Protein AF-A0A7H8KUG5-F1 (afdb_monomer_lite)

pLDDT: mean 80.63, std 11.63, range [49.56, 93.25]

Foldseek 3Di:
DAALQQLLVVQLCVLCDVQFPPPDDFDWDQDPVRFTGWGWTWGQAPVAIKIWIATQPFGIWMAHQDPVRDGDDIDAQEPDRRAGSNQSNVSSVCVNVVNNVCPDHYGPQPDQDLPDQDPNLVVCCVVVNHPPVSSSSSSVRD

Sequence (142 aa):
MSAPHEPYFEAVLAALGDLAEGGESFTQFDSDDGEVMLTEIYISVPRGPVGLVWTQVIGWHWGYVNDDGFLNNTDELVLGLVATPDIITAAVHALLTGDSHLLPLSDPAPEPTADQLTPDLARAVEEGDIDHTTAAQLSYYA

Structure (mmCIF, N/CA/C/O backbone):
data_AF-A0A7H8KUG5-F1
#
_entry.id   AF-A0A7H8KUG5-F1
#
loop_
_atom_site.group_PDB
_atom_site.id
_atom_site.type_symbol
_atom_site.label_atom_id
_atom_site.label_alt_id
_atom_site.label_comp_id
_atom_site.label_asym_id
_atom_site.label_entity_id
_atom_site.label_seq_id
_atom_site.pdbx_PDB_ins_code
_atom_site.Cartn_x
_atom_site.Cartn_y
_atom_site.Cartn_z
_atom_site.occupancy
_atom_site.B_iso_or_equiv
_atom_site.auth_seq_id
_atom_site.auth_comp_id
_atom_site.auth_asym_id
_atom_site.auth_atom_id
_atom_site.pdbx_PDB_model_num
ATOM 1 N N . MET A 1 1 ? 6.459 2.452 21.619 1.00 49.78 1 MET A N 1
ATOM 2 C CA . MET A 1 1 ? 5.090 2.057 21.242 1.00 49.78 1 MET A CA 1
ATOM 3 C C . MET A 1 1 ? 5.146 1.786 19.757 1.00 49.78 1 MET A C 1
ATOM 5 O O . MET A 1 1 ? 5.850 2.532 19.087 1.00 49.78 1 MET A O 1
ATOM 9 N N . SER A 1 2 ? 4.541 0.690 19.311 1.00 64.94 2 SER A N 1
ATOM 10 C CA . SER A 1 2 ? 4.430 0.348 17.890 1.00 64.94 2 SER A CA 1
ATOM 11 C C . SER A 1 2 ? 3.457 1.332 17.228 1.00 64.94 2 SER A C 1
ATOM 13 O O . SER A 1 2 ? 2.538 1.809 17.903 1.00 64.94 2 SER A O 1
ATOM 15 N N . ALA A 1 3 ? 3.699 1.731 15.980 1.00 76.75 3 ALA A N 1
ATOM 16 C CA . ALA A 1 3 ? 2.784 2.633 15.275 1.00 76.75 3 ALA A CA 1
ATOM 17 C C . ALA A 1 3 ? 1.474 1.886 14.946 1.00 76.75 3 ALA A C 1
ATOM 19 O O . ALA A 1 3 ? 1.533 0.693 14.653 1.00 76.75 3 ALA A O 1
ATOM 20 N N . PRO A 1 4 ? 0.297 2.546 14.926 1.00 79.50 4 PRO A N 1
ATOM 21 C CA . PRO A 1 4 ? -0.989 1.864 14.698 1.00 79.50 4 PRO A CA 1
ATOM 22 C C . PRO A 1 4 ? -1.078 1.124 13.348 1.00 79.50 4 PRO A C 1
ATOM 24 O O . PRO A 1 4 ? -1.927 0.256 13.172 1.00 79.50 4 PRO A O 1
ATOM 27 N N . HIS A 1 5 ? -0.183 1.442 12.414 1.00 83.19 5 HIS A N 1
ATOM 28 C CA . HIS A 1 5 ? -0.113 0.889 11.063 1.00 83.19 5 HIS A CA 1
ATOM 29 C C . HIS A 1 5 ? 1.004 -0.146 10.877 1.00 83.19 5 HIS A C 1
ATOM 31 O O . HIS A 1 5 ? 1.091 -0.773 9.824 1.00 83.19 5 HIS A O 1
ATOM 37 N N . GLU A 1 6 ? 1.885 -0.308 11.866 1.00 83.88 6 GLU A N 1
ATOM 38 C CA . GLU A 1 6 ? 3.066 -1.170 11.766 1.00 83.88 6 GLU A CA 1
ATOM 39 C C . GLU A 1 6 ? 2.709 -2.617 11.376 1.00 83.88 6 GLU A C 1
ATOM 41 O O . GLU A 1 6 ? 3.311 -3.107 10.421 1.00 83.88 6 GLU A O 1
ATOM 46 N N . PRO A 1 7 ? 1.670 -3.267 11.951 1.00 86.94 7 PRO A N 1
ATOM 47 C CA . PRO A 1 7 ? 1.290 -4.624 11.543 1.00 86.94 7 PRO A CA 1
ATOM 48 C C . PRO A 1 7 ? 0.861 -4.734 10.073 1.00 86.94 7 PRO A C 1
ATOM 50 O O . PRO A 1 7 ? 1.137 -5.730 9.402 1.00 86.94 7 PRO A O 1
ATOM 53 N N . TYR A 1 8 ? 0.213 -3.694 9.540 1.00 87.75 8 TYR A N 1
ATOM 54 C CA . TYR A 1 8 ? -0.163 -3.647 8.130 1.00 87.75 8 TYR A CA 1
ATOM 55 C C . TYR A 1 8 ? 1.075 -3.584 7.229 1.00 87.75 8 TYR A C 1
ATOM 57 O O . TYR A 1 8 ? 1.181 -4.360 6.280 1.00 87.75 8 TYR A O 1
ATOM 65 N N . PHE A 1 9 ? 2.049 -2.726 7.543 1.00 87.12 9 PHE A N 1
ATOM 66 C CA . PHE A 1 9 ? 3.282 -2.655 6.755 1.00 87.12 9 PHE A CA 1
ATOM 67 C C . PHE A 1 9 ? 4.146 -3.898 6.883 1.00 87.12 9 PHE A C 1
ATOM 69 O O . PHE A 1 9 ? 4.726 -4.319 5.888 1.00 87.12 9 PHE A O 1
ATOM 76 N N . GLU A 1 10 ? 4.202 -4.523 8.059 1.00 86.94 10 GLU A N 1
ATOM 77 C CA . GLU A 1 10 ? 4.855 -5.823 8.213 1.00 86.94 10 GLU A CA 1
ATOM 78 C C . GLU A 1 10 ? 4.223 -6.867 7.284 1.00 86.94 10 GLU A C 1
ATOM 80 O O . GLU A 1 10 ? 4.945 -7.610 6.618 1.00 86.94 10 GLU A O 1
ATOM 85 N N . ALA A 1 11 ? 2.891 -6.887 7.168 1.00 89.94 11 ALA A N 1
ATOM 86 C CA . ALA A 1 11 ? 2.193 -7.778 6.246 1.00 89.94 11 ALA A CA 1
ATOM 87 C C . ALA A 1 11 ? 2.499 -7.459 4.770 1.00 89.94 11 ALA A C 1
ATOM 89 O O . ALA A 1 11 ? 2.715 -8.381 3.981 1.00 89.94 11 ALA A O 1
ATOM 90 N N . VAL A 1 12 ? 2.561 -6.177 4.392 1.00 90.31 12 VAL A N 1
ATOM 91 C CA . VAL A 1 12 ? 2.934 -5.747 3.031 1.00 90.31 12 VAL A CA 1
ATOM 92 C C . VAL A 1 12 ? 4.377 -6.132 2.702 1.00 90.31 12 VAL A C 1
ATOM 94 O O . VAL A 1 12 ? 4.616 -6.767 1.678 1.00 90.31 12 VAL A O 1
ATOM 97 N N . LEU A 1 13 ? 5.333 -5.818 3.577 1.00 88.00 13 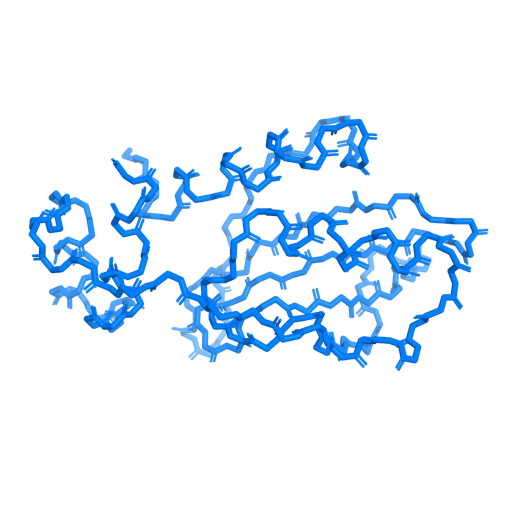LEU A N 1
ATOM 98 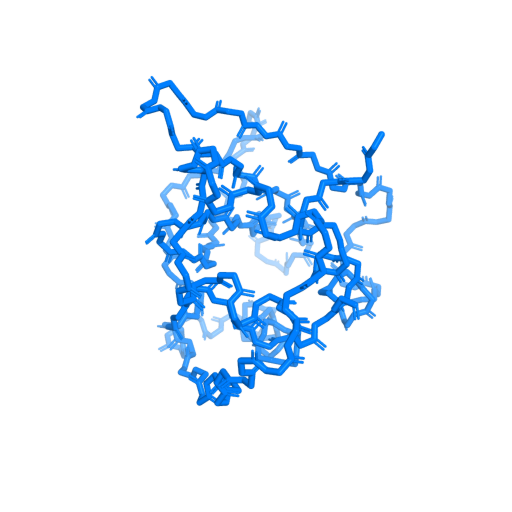C CA . LEU A 1 13 ? 6.745 -6.170 3.399 1.00 88.00 13 LEU A CA 1
ATOM 99 C C . LEU A 1 13 ? 6.938 -7.689 3.326 1.00 88.00 13 LEU A C 1
ATOM 101 O O . LEU A 1 13 ? 7.675 -8.180 2.472 1.00 88.00 13 LEU A O 1
ATOM 105 N N . ALA A 1 14 ? 6.235 -8.448 4.171 1.00 88.69 14 ALA A N 1
ATOM 106 C CA . ALA A 1 14 ? 6.269 -9.906 4.133 1.00 88.69 14 ALA A CA 1
ATOM 107 C C . ALA A 1 14 ? 5.722 -10.472 2.811 1.00 88.69 14 ALA A C 1
ATOM 109 O O . ALA A 1 14 ? 6.271 -11.452 2.305 1.00 88.69 14 ALA A O 1
ATOM 110 N N . ALA A 1 15 ? 4.671 -9.869 2.246 1.00 91.00 15 ALA A N 1
ATOM 111 C CA . ALA A 1 15 ? 4.107 -10.282 0.961 1.00 91.00 15 ALA A CA 1
ATOM 112 C C . ALA A 1 15 ? 5.020 -9.933 -0.225 1.00 91.00 15 ALA A C 1
ATOM 114 O O . ALA A 1 15 ? 5.177 -10.745 -1.137 1.00 91.00 15 ALA A O 1
ATOM 115 N N . LEU A 1 16 ? 5.669 -8.765 -0.185 1.00 89.31 16 LEU A N 1
ATOM 11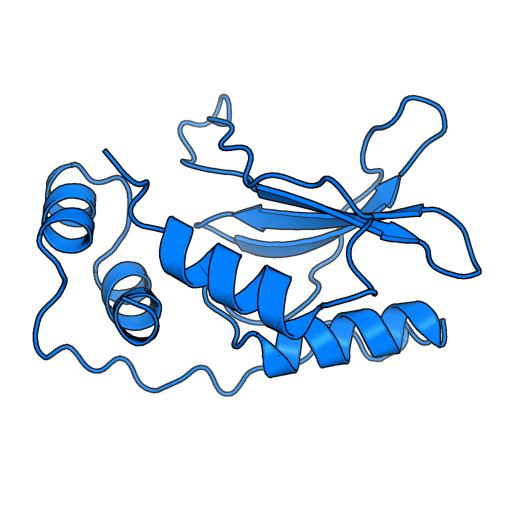6 C CA . LEU A 1 16 ? 6.652 -8.359 -1.192 1.00 89.31 16 LEU A CA 1
ATOM 117 C C . LEU A 1 16 ? 7.897 -9.257 -1.168 1.00 89.31 16 LEU A C 1
ATOM 119 O O . LEU A 1 16 ? 8.461 -9.551 -2.223 1.00 89.31 16 LEU A O 1
ATOM 123 N N . GLY A 1 17 ? 8.314 -9.730 0.010 1.00 87.38 17 GLY A N 1
ATOM 124 C CA . GLY A 1 17 ? 9.451 -10.638 0.155 1.00 87.38 17 GLY A CA 1
ATOM 125 C C . GLY A 1 17 ? 10.722 -10.061 -0.474 1.00 87.38 17 GLY A C 1
ATOM 126 O O . GLY A 1 17 ? 11.099 -8.929 -0.193 1.00 87.38 17 GLY A O 1
ATOM 127 N N . ASP A 1 18 ? 11.357 -10.823 -1.369 1.00 83.94 18 ASP A N 1
ATOM 128 C CA . ASP A 1 18 ? 12.595 -10.419 -2.058 1.00 83.94 18 ASP A CA 1
ATOM 129 C C . ASP A 1 18 ? 12.400 -9.276 -3.082 1.00 83.94 18 ASP A C 1
ATOM 131 O O . ASP A 1 18 ? 13.371 -8.842 -3.704 1.00 83.94 18 ASP A O 1
ATOM 135 N N . LEU A 1 19 ? 11.160 -8.820 -3.316 1.00 83.12 19 LEU A N 1
ATOM 136 C CA . LEU A 1 19 ? 10.878 -7.673 -4.187 1.00 83.12 19 LEU A CA 1
ATOM 137 C C . LEU A 1 19 ? 11.207 -6.337 -3.518 1.00 83.12 19 LEU A C 1
ATOM 139 O O . LEU A 1 19 ? 11.586 -5.400 -4.219 1.00 83.12 19 LEU A O 1
ATOM 143 N N . ALA A 1 20 ? 11.050 -6.248 -2.196 1.00 79.56 20 ALA A N 1
ATOM 144 C CA . ALA A 1 20 ? 11.476 -5.086 -1.426 1.00 79.56 20 ALA A CA 1
ATOM 145 C C . ALA A 1 20 ? 13.000 -5.109 -1.275 1.00 79.56 20 ALA A C 1
ATOM 147 O O . ALA A 1 20 ? 13.585 -6.169 -1.022 1.00 79.56 20 ALA A O 1
ATOM 148 N N . GLU A 1 21 ? 13.670 -3.967 -1.453 1.00 69.12 21 GLU A N 1
ATOM 149 C CA . GLU A 1 21 ? 15.121 -3.940 -1.287 1.00 69.12 21 GLU A CA 1
ATOM 150 C C . GLU A 1 21 ? 15.513 -4.288 0.162 1.00 69.12 21 GLU A C 1
ATOM 152 O O . GLU A 1 21 ? 14.957 -3.809 1.152 1.00 69.12 21 GLU A O 1
ATOM 157 N N . GLY A 1 22 ? 16.470 -5.211 0.293 1.00 51.09 22 GLY A N 1
ATOM 158 C CA . GLY A 1 22 ? 16.846 -5.790 1.578 1.00 51.09 22 GLY A CA 1
ATOM 159 C C . GLY A 1 22 ? 17.451 -4.751 2.520 1.00 51.09 22 GLY A C 1
ATOM 160 O O . GLY A 1 22 ? 18.600 -4.348 2.348 1.00 51.09 22 GLY A O 1
ATOM 161 N N . GLY A 1 23 ? 16.701 -4.378 3.556 1.00 49.56 23 GLY A N 1
ATOM 162 C CA . GLY A 1 23 ? 17.117 -3.411 4.576 1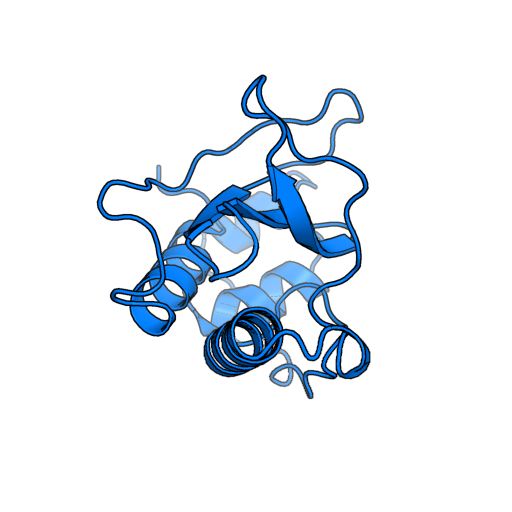.00 49.56 23 GLY A CA 1
ATOM 163 C C . GLY A 1 23 ? 16.087 -2.323 4.867 1.00 49.56 23 GLY A C 1
ATOM 164 O O . GLY A 1 23 ? 16.313 -1.516 5.767 1.00 49.56 23 GLY A O 1
ATOM 165 N N . GLU A 1 24 ? 14.971 -2.305 4.142 1.00 56.50 24 GLU A N 1
ATOM 166 C CA . GLU A 1 24 ? 13.946 -1.285 4.310 1.00 56.50 24 GLU A CA 1
ATOM 167 C C . GLU A 1 24 ? 13.138 -1.483 5.588 1.00 56.50 24 GLU A C 1
ATOM 169 O O . GLU A 1 24 ? 12.450 -2.483 5.797 1.00 56.50 24 GLU A O 1
ATOM 174 N N . SER A 1 25 ? 13.268 -0.502 6.475 1.00 52.81 25 SER A N 1
ATOM 175 C CA . SER A 1 25 ? 12.440 -0.343 7.655 1.00 52.81 25 SER A CA 1
ATOM 176 C C . SER A 1 25 ? 11.303 0.614 7.339 1.00 52.81 25 SER A C 1
ATOM 178 O O . SER A 1 25 ? 11.538 1.681 6.766 1.00 52.81 25 SER A O 1
ATOM 180 N N . PHE A 1 26 ? 10.103 0.271 7.807 1.00 57.69 26 PHE A N 1
ATOM 181 C CA . PHE A 1 26 ? 9.010 1.218 7.989 1.00 57.69 26 PHE A CA 1
ATOM 182 C C . PHE A 1 26 ? 9.559 2.548 8.528 1.00 57.69 26 PHE A C 1
ATOM 184 O O . PHE A 1 26 ? 10.126 2.599 9.623 1.00 57.69 26 PHE A O 1
ATOM 191 N N . THR A 1 27 ? 9.437 3.609 7.732 1.00 61.19 27 THR A N 1
ATOM 192 C CA . THR A 1 27 ? 9.820 4.958 8.148 1.00 61.19 27 THR A CA 1
ATOM 193 C C . THR A 1 27 ? 8.573 5.816 8.119 1.00 61.19 27 THR A C 1
ATOM 195 O O . THR A 1 27 ? 7.939 5.941 7.079 1.00 61.19 27 THR A O 1
ATOM 198 N N . GLN A 1 28 ? 8.201 6.348 9.281 1.00 64.12 28 GLN A N 1
ATOM 199 C CA . GLN A 1 28 ? 7.098 7.286 9.426 1.00 64.12 28 GLN A CA 1
ATOM 200 C C . GLN A 1 28 ? 7.616 8.701 9.182 1.00 64.12 28 GLN A C 1
ATOM 202 O O . GLN A 1 28 ? 8.518 9.159 9.887 1.00 64.12 28 GLN A O 1
ATOM 207 N N . PHE A 1 29 ? 7.004 9.396 8.228 1.00 64.69 29 PHE A N 1
ATOM 208 C CA . PHE A 1 29 ? 7.181 10.833 8.048 1.00 64.69 29 PHE A CA 1
ATOM 209 C C . PHE A 1 29 ? 5.864 11.561 8.301 1.00 64.69 29 PHE A C 1
ATOM 211 O O . PHE A 1 29 ? 4.826 11.163 7.770 1.00 64.69 29 PHE A O 1
ATOM 218 N N . ASP A 1 30 ? 5.926 12.635 9.082 1.00 58.09 30 ASP A N 1
ATOM 219 C CA . ASP A 1 30 ? 4.848 13.618 9.140 1.00 58.09 30 ASP A CA 1
ATOM 220 C C . ASP A 1 30 ? 4.956 14.505 7.897 1.00 58.09 30 ASP A C 1
ATOM 222 O O . ASP A 1 30 ? 6.044 15.003 7.586 1.00 58.09 30 ASP A O 1
ATOM 226 N N . SER A 1 31 ? 3.854 14.690 7.170 1.00 57.97 31 SER A N 1
ATOM 227 C CA . SER A 1 31 ? 3.816 15.696 6.111 1.00 57.97 31 SER A CA 1
ATOM 228 C C . SER A 1 31 ? 3.574 17.081 6.720 1.00 57.97 31 SER A C 1
ATOM 230 O O . SER A 1 31 ? 2.897 17.223 7.743 1.00 57.97 31 SER A O 1
ATOM 232 N N . ASP A 1 32 ? 4.106 18.128 6.082 1.00 50.19 32 ASP A N 1
ATOM 233 C CA . ASP A 1 32 ? 3.921 19.523 6.516 1.00 50.19 32 ASP A CA 1
ATOM 234 C C . ASP A 1 32 ? 2.436 19.957 6.539 1.00 50.19 32 ASP A C 1
ATOM 236 O O . ASP A 1 32 ? 2.089 20.954 7.176 1.00 50.19 32 ASP A O 1
ATOM 240 N N . ASP A 1 33 ? 1.552 19.191 5.890 1.00 56.88 33 ASP A N 1
ATOM 241 C CA . ASP A 1 33 ? 0.106 19.419 5.837 1.00 56.88 33 ASP A CA 1
ATOM 242 C C . ASP A 1 33 ? -0.656 18.768 7.010 1.00 56.88 33 ASP A C 1
ATOM 244 O O . ASP A 1 33 ? -1.886 18.833 7.074 1.00 56.88 33 ASP A O 1
ATOM 248 N N . GLY A 1 34 ? 0.059 18.170 7.971 1.00 52.56 34 GLY A N 1
ATOM 249 C CA . GLY A 1 34 ? -0.537 17.448 9.097 1.00 52.56 34 GLY A CA 1
ATOM 250 C C . GLY A 1 34 ? -1.084 16.075 8.708 1.00 52.56 34 GLY A C 1
ATOM 251 O O . GLY A 1 34 ? -1.867 15.498 9.462 1.00 52.56 34 GLY A O 1
ATOM 252 N N . GLU A 1 35 ? -0.697 15.552 7.540 1.00 57.94 35 GLU A N 1
ATOM 253 C CA . GLU A 1 35 ? -1.020 14.182 7.160 1.00 57.94 35 GLU A CA 1
ATOM 254 C C . GLU A 1 35 ? -0.044 13.242 7.859 1.00 57.94 35 GLU A C 1
ATOM 256 O O . GLU A 1 35 ? 1.181 13.374 7.753 1.00 57.94 35 GLU A O 1
ATOM 261 N N . VAL A 1 36 ? -0.604 12.294 8.602 1.00 60.34 36 VAL A N 1
ATOM 262 C CA . VAL A 1 36 ? 0.186 11.363 9.384 1.00 60.34 36 VAL A CA 1
ATOM 263 C C . VAL A 1 36 ? 0.536 10.183 8.487 1.00 60.34 36 VAL A C 1
ATOM 265 O O . VAL A 1 36 ? -0.317 9.414 8.051 1.00 60.34 36 VAL A O 1
ATOM 268 N N . MET A 1 37 ? 1.844 10.072 8.255 1.00 60.91 37 MET A N 1
ATOM 269 C CA . MET A 1 37 ? 2.570 8.896 7.797 1.00 60.91 37 MET A CA 1
ATOM 270 C C . MET A 1 37 ? 2.533 8.601 6.292 1.00 60.91 37 MET A C 1
ATOM 272 O O . MET A 1 37 ? 1.669 7.894 5.774 1.00 60.91 37 MET A O 1
ATOM 276 N N . LEU A 1 38 ? 3.603 9.053 5.633 1.00 67.25 38 LEU A N 1
ATOM 277 C CA . LEU A 1 38 ? 4.144 8.423 4.432 1.00 67.25 38 LEU A CA 1
ATOM 278 C C . LEU A 1 38 ? 5.038 7.251 4.851 1.00 67.25 38 LEU A C 1
ATOM 280 O O . LEU A 1 38 ? 5.965 7.465 5.630 1.00 67.25 38 LEU A O 1
ATOM 284 N N . THR A 1 39 ? 4.784 6.042 4.349 1.00 72.12 39 THR A N 1
ATOM 285 C CA . THR A 1 39 ? 5.840 5.017 4.252 1.00 72.12 39 THR A CA 1
ATOM 286 C C . THR A 1 39 ? 6.433 5.071 2.856 1.00 72.12 39 THR A C 1
ATOM 288 O O . THR A 1 39 ? 5.690 5.339 1.915 1.00 72.12 39 THR A O 1
ATOM 291 N N . GLU A 1 40 ? 7.722 4.785 2.709 1.00 74.19 40 GLU A N 1
ATOM 292 C CA . GLU A 1 40 ? 8.375 4.642 1.408 1.00 74.19 40 GLU A CA 1
ATOM 293 C C . GLU A 1 40 ? 9.085 3.285 1.350 1.00 74.19 40 GLU A C 1
ATOM 295 O O . GLU A 1 40 ? 9.863 2.953 2.245 1.00 74.19 40 GLU A O 1
ATOM 300 N N . ILE A 1 41 ? 8.761 2.490 0.328 1.00 80.31 41 ILE A N 1
ATOM 301 C CA . ILE A 1 41 ? 9.356 1.175 0.043 1.00 80.31 41 ILE A CA 1
ATOM 302 C C . ILE A 1 41 ? 9.983 1.256 -1.347 1.00 80.31 41 ILE A C 1
ATOM 304 O O . ILE A 1 41 ? 9.267 1.556 -2.303 1.00 80.31 41 ILE A O 1
ATOM 308 N N . TYR A 1 42 ? 11.272 0.971 -1.505 1.00 80.69 42 TYR A N 1
ATOM 309 C CA . TYR A 1 42 ? 11.916 0.945 -2.812 1.00 80.69 42 TYR A CA 1
ATOM 310 C C . TYR A 1 42 ? 11.953 -0.466 -3.399 1.00 80.69 42 TYR A C 1
ATOM 312 O O . TYR A 1 42 ? 12.266 -1.475 -2.765 1.00 80.69 42 TYR A O 1
ATOM 320 N N . ILE A 1 43 ? 11.615 -0.519 -4.682 1.00 79.94 43 ILE A N 1
ATOM 321 C CA . ILE A 1 43 ? 11.564 -1.716 -5.502 1.00 79.94 43 ILE A CA 1
ATOM 322 C C . ILE A 1 43 ? 12.481 -1.511 -6.703 1.00 79.94 43 ILE A C 1
ATOM 324 O O . ILE A 1 43 ? 12.302 -0.598 -7.518 1.00 79.94 43 ILE A O 1
ATOM 328 N N . SER A 1 44 ? 13.424 -2.427 -6.879 1.00 78.38 44 SER A N 1
ATOM 329 C CA . SER A 1 44 ? 14.227 -2.506 -8.095 1.00 78.38 44 SER A CA 1
ATOM 330 C C . SER A 1 44 ? 13.406 -3.109 -9.241 1.00 78.38 44 SER A C 1
ATOM 332 O O . SER A 1 44 ? 13.117 -4.307 -9.249 1.00 78.38 44 SER A O 1
ATOM 334 N N . VAL A 1 45 ? 13.062 -2.304 -10.256 1.00 77.31 45 VAL A N 1
ATOM 335 C CA . VAL A 1 45 ? 12.403 -2.790 -11.483 1.00 77.31 45 VAL A CA 1
ATOM 336 C C . VAL A 1 45 ? 13.322 -2.663 -12.711 1.00 77.31 45 VAL A C 1
ATOM 338 O O . VAL A 1 45 ? 14.233 -1.835 -12.722 1.00 77.31 45 VAL A O 1
ATOM 341 N N . PRO A 1 46 ? 13.114 -3.434 -13.805 1.00 76.19 46 PRO A N 1
ATOM 342 C CA . PRO A 1 46 ? 14.015 -3.428 -14.970 1.00 76.19 46 PRO A CA 1
ATOM 343 C C . PRO A 1 46 ? 14.236 -2.064 -15.641 1.00 76.19 46 PRO A C 1
ATOM 345 O O . PRO A 1 46 ? 15.177 -1.903 -16.416 1.00 76.19 46 PRO A O 1
ATOM 348 N N . ARG A 1 47 ? 13.347 -1.096 -15.395 1.00 77.00 47 ARG A N 1
ATOM 349 C CA . ARG A 1 47 ? 13.383 0.256 -15.973 1.00 77.00 47 ARG A CA 1
ATOM 350 C C . ARG A 1 47 ? 14.027 1.303 -15.052 1.00 77.00 47 ARG A C 1
ATOM 352 O O . ARG A 1 47 ? 14.110 2.457 -15.457 1.00 77.00 47 ARG A O 1
ATOM 359 N N . GLY A 1 48 ? 14.489 0.907 -13.867 1.00 79.12 48 GLY A N 1
ATOM 360 C CA . GLY A 1 48 ? 15.053 1.787 -12.842 1.00 79.12 48 GLY A CA 1
ATOM 361 C C . GLY A 1 48 ? 14.410 1.549 -11.472 1.00 79.12 48 GLY A C 1
ATOM 362 O O . GLY A 1 48 ? 13.428 0.817 -11.391 1.00 79.12 48 GLY A O 1
ATOM 363 N N . PRO A 1 49 ? 14.950 2.135 -10.396 1.00 84.38 49 PRO A N 1
ATOM 364 C CA . PRO A 1 49 ? 14.334 2.068 -9.074 1.00 84.38 49 PRO A CA 1
ATOM 365 C C . PRO A 1 49 ? 12.967 2.766 -9.059 1.00 84.38 49 PRO A C 1
ATOM 367 O O . PRO A 1 49 ? 12.785 3.842 -9.639 1.00 84.38 49 PRO A O 1
ATOM 370 N N . VAL A 1 50 ? 12.004 2.145 -8.388 1.00 87.31 50 VAL A N 1
ATOM 371 C CA . VAL A 1 50 ? 10.672 2.692 -8.113 1.00 87.31 50 VAL A CA 1
ATOM 372 C C . VAL A 1 50 ? 10.499 2.773 -6.605 1.00 87.31 50 VAL A C 1
ATOM 374 O O . VAL A 1 50 ? 10.907 1.856 -5.908 1.00 87.31 50 VAL A O 1
ATOM 377 N N . GLY A 1 51 ? 9.884 3.838 -6.104 1.00 87.31 51 GLY A N 1
ATOM 378 C CA . GLY A 1 51 ? 9.390 3.882 -4.729 1.00 87.31 51 GLY A CA 1
ATOM 379 C C . GLY A 1 51 ? 7.882 3.690 -4.706 1.00 87.31 51 GLY A C 1
ATOM 380 O O . GLY A 1 51 ? 7.172 4.183 -5.586 1.00 87.31 51 GLY A O 1
ATOM 381 N N . LEU A 1 52 ? 7.408 2.960 -3.708 1.00 89.19 52 LEU A N 1
ATOM 382 C CA . LEU A 1 52 ? 6.013 2.819 -3.333 1.00 89.19 52 LEU A CA 1
ATOM 383 C C . LEU A 1 52 ? 5.784 3.674 -2.102 1.00 89.19 52 LEU A C 1
ATOM 385 O O . LEU A 1 52 ? 6.558 3.602 -1.150 1.00 89.19 52 LEU A O 1
ATOM 389 N N . VAL A 1 53 ? 4.709 4.444 -2.113 1.00 87.69 53 VAL A N 1
ATOM 390 C CA . VAL A 1 53 ? 4.371 5.343 -1.021 1.00 87.69 53 VAL A CA 1
ATOM 391 C C . VAL A 1 53 ? 2.950 5.103 -0.582 1.00 87.69 53 VAL A C 1
ATOM 393 O O . VAL A 1 53 ? 2.055 5.054 -1.417 1.00 87.69 53 VAL A O 1
ATOM 396 N N . TRP A 1 54 ? 2.731 4.992 0.719 1.00 88.50 54 TRP A N 1
ATOM 397 C CA . TRP A 1 54 ? 1.388 4.945 1.283 1.00 88.50 54 TRP A CA 1
ATOM 398 C C . TRP A 1 54 ? 1.123 6.179 2.115 1.00 88.50 54 TRP A C 1
ATOM 400 O O . TRP A 1 54 ? 1.952 6.504 2.959 1.00 88.50 54 TRP A O 1
ATOM 410 N N . THR A 1 55 ? -0.040 6.803 1.939 1.00 82.19 55 THR A N 1
ATOM 411 C CA . THR A 1 55 ? -0.566 7.758 2.921 1.00 82.19 55 THR A CA 1
ATOM 412 C C . THR A 1 55 ? -1.970 7.361 3.340 1.00 82.19 55 THR A C 1
ATOM 414 O O . THR A 1 55 ? -2.732 6.777 2.567 1.00 82.19 55 THR A O 1
ATOM 417 N N . GLN A 1 56 ? -2.343 7.751 4.553 1.00 74.69 56 GLN A N 1
ATOM 418 C CA . GLN A 1 56 ? -3.675 7.502 5.097 1.00 74.69 56 GLN A CA 1
ATOM 419 C C . GLN A 1 56 ? -4.815 8.215 4.343 1.00 74.69 56 GLN A C 1
ATOM 421 O O . GLN A 1 56 ? -5.976 7.861 4.527 1.00 74.69 56 GLN A O 1
ATOM 426 N N . VAL A 1 57 ? -4.510 9.216 3.506 1.00 78.31 57 VAL A N 1
ATOM 427 C CA . VAL A 1 57 ? -5.514 10.032 2.795 1.00 78.31 57 VAL A CA 1
ATOM 428 C C . VAL A 1 57 ? -5.745 9.546 1.371 1.00 78.31 57 VAL A C 1
ATOM 430 O O . VAL A 1 57 ? -6.876 9.574 0.886 1.00 78.31 57 VAL A O 1
ATOM 433 N N . ILE A 1 58 ? -4.676 9.133 0.689 1.00 81.88 58 ILE A N 1
ATOM 434 C CA . ILE A 1 58 ? -4.722 8.789 -0.737 1.00 81.88 58 ILE A CA 1
ATOM 435 C C . ILE A 1 58 ? -4.425 7.307 -1.001 1.00 81.88 58 ILE A C 1
ATOM 437 O O . ILE A 1 58 ? -4.730 6.819 -2.082 1.00 81.88 58 ILE A O 1
ATOM 441 N N . GLY A 1 59 ? -3.899 6.561 -0.027 1.00 88.00 59 GLY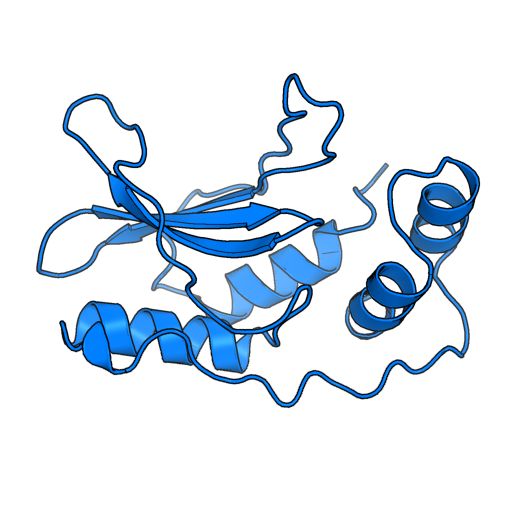 A N 1
ATOM 442 C CA . GLY A 1 59 ? -3.542 5.152 -0.194 1.00 88.00 59 GLY A CA 1
ATOM 443 C C . GLY A 1 59 ? -2.209 4.964 -0.919 1.00 88.00 59 GLY A C 1
ATOM 444 O O . GLY A 1 59 ? -1.323 5.823 -0.856 1.00 88.00 59 GLY A O 1
ATOM 445 N N . TRP A 1 60 ? -2.042 3.822 -1.593 1.00 91.69 60 TRP A N 1
ATOM 446 C CA . TRP A 1 60 ? -0.771 3.474 -2.235 1.00 91.69 60 TRP A CA 1
ATOM 447 C C . TRP A 1 60 ? -0.572 4.145 -3.587 1.00 91.69 60 TRP A C 1
ATOM 449 O O . TRP A 1 60 ? -1.392 4.055 -4.499 1.00 91.69 60 TRP A O 1
ATOM 459 N N . HIS A 1 61 ? 0.608 4.721 -3.726 1.00 91.75 61 HIS A N 1
ATOM 460 C CA . HIS A 1 61 ? 1.129 5.365 -4.910 1.00 91.75 61 HIS A CA 1
ATOM 461 C C . HIS A 1 61 ? 2.494 4.781 -5.248 1.00 91.75 61 HIS A C 1
ATOM 463 O O . HIS A 1 61 ? 3.127 4.112 -4.430 1.00 91.75 61 HIS A O 1
ATOM 469 N N . TRP A 1 62 ? 2.965 5.047 -6.456 1.00 91.19 62 TRP A N 1
ATOM 470 C CA . TRP A 1 62 ? 4.304 4.684 -6.885 1.00 91.19 62 TRP A CA 1
ATOM 471 C C . TRP A 1 62 ? 4.894 5.761 -7.785 1.00 91.19 62 TRP A C 1
ATOM 473 O O . TRP A 1 62 ? 4.168 6.528 -8.408 1.00 91.19 62 TRP A O 1
ATOM 483 N N . GLY A 1 63 ? 6.216 5.815 -7.877 1.00 89.38 63 GLY A N 1
ATOM 484 C CA . GLY A 1 63 ? 6.912 6.713 -8.792 1.00 89.38 63 GLY A CA 1
ATOM 485 C C . GLY A 1 63 ? 8.327 6.234 -9.076 1.00 89.38 63 GLY A C 1
ATOM 486 O O . GLY A 1 63 ? 8.875 5.404 -8.354 1.00 89.38 63 GLY A O 1
ATOM 487 N N . TYR A 1 64 ? 8.941 6.753 -10.135 1.00 88.00 64 TYR A N 1
ATOM 488 C CA . TYR A 1 64 ? 10.355 6.484 -10.389 1.00 88.00 64 TYR A CA 1
ATOM 489 C C . TYR A 1 64 ? 11.226 7.316 -9.453 1.00 88.00 64 TYR A C 1
ATOM 491 O O . TYR A 1 64 ? 10.995 8.518 -9.292 1.00 88.00 64 TYR A O 1
ATOM 499 N N . VAL A 1 65 ? 12.251 6.687 -8.884 1.00 85.56 65 VAL A N 1
ATOM 500 C CA . VAL A 1 65 ? 13.257 7.391 -8.087 1.00 85.56 65 VAL A CA 1
ATOM 501 C C . VAL A 1 65 ? 14.219 8.095 -9.039 1.00 85.56 65 VAL A C 1
ATOM 503 O O . VAL A 1 65 ? 14.715 7.502 -10.000 1.00 85.56 65 VAL A O 1
ATOM 506 N N . ASN A 1 66 ? 14.449 9.381 -8.805 1.00 83.31 66 ASN A N 1
ATOM 507 C CA . ASN A 1 66 ? 15.388 10.186 -9.574 1.00 83.31 66 ASN A CA 1
ATOM 508 C C . ASN A 1 66 ? 16.833 10.020 -9.076 1.00 83.31 66 ASN A C 1
ATOM 510 O O . ASN A 1 66 ? 17.086 9.379 -8.059 1.00 83.31 66 ASN A O 1
ATOM 514 N N . ASP A 1 67 ? 17.790 10.619 -9.789 1.00 83.69 67 ASP A N 1
ATOM 515 C CA . ASP A 1 67 ? 19.220 10.524 -9.450 1.00 83.69 67 ASP A CA 1
ATOM 516 C C . ASP A 1 67 ? 19.561 11.120 -8.067 1.00 83.69 67 ASP A C 1
ATOM 518 O O . ASP A 1 67 ? 20.600 10.793 -7.494 1.00 83.69 67 ASP A O 1
ATOM 522 N N . ASP A 1 68 ? 18.685 11.972 -7.526 1.00 81.44 68 ASP A N 1
ATOM 523 C CA . ASP A 1 68 ? 18.812 12.590 -6.205 1.00 81.44 68 ASP A CA 1
ATOM 524 C C . ASP A 1 68 ? 18.152 11.752 -5.088 1.00 81.44 68 ASP A C 1
ATOM 526 O O . ASP A 1 68 ? 18.208 12.137 -3.920 1.00 81.44 68 ASP A O 1
ATOM 530 N N . GLY A 1 69 ? 17.549 10.604 -5.421 1.00 73.25 69 GLY A N 1
ATOM 531 C CA . GLY A 1 69 ? 16.908 9.702 -4.462 1.00 73.25 69 GLY A CA 1
ATOM 532 C C . GLY A 1 69 ? 15.467 10.068 -4.100 1.00 73.25 69 GLY A C 1
ATOM 533 O O . GLY A 1 69 ? 14.944 9.533 -3.130 1.00 73.25 69 GLY A O 1
ATOM 534 N N . PHE A 1 70 ? 14.816 10.959 -4.853 1.00 78.56 70 PHE A N 1
ATOM 535 C CA . PHE A 1 70 ? 13.425 11.359 -4.615 1.00 78.56 70 PHE A CA 1
ATOM 536 C C . PHE A 1 70 ? 12.474 10.765 -5.648 1.00 78.56 70 PHE A C 1
ATOM 538 O O . PHE A 1 70 ? 12.837 10.569 -6.811 1.00 78.56 70 PHE A O 1
ATOM 545 N N . LEU A 1 71 ? 11.219 10.562 -5.252 1.00 80.50 71 LEU A N 1
ATOM 546 C CA . LEU A 1 71 ? 10.170 10.159 -6.180 1.00 80.50 71 LEU A CA 1
ATOM 547 C C . LEU A 1 71 ? 9.761 11.304 -7.100 1.00 80.50 71 LEU A C 1
ATOM 549 O O . LEU A 1 71 ? 9.364 12.383 -6.662 1.00 80.50 71 LEU A O 1
ATOM 553 N N . ASN A 1 72 ? 9.817 11.041 -8.402 1.00 80.44 72 ASN A N 1
ATOM 554 C CA . ASN A 1 72 ? 9.267 11.918 -9.423 1.00 80.44 72 ASN A CA 1
ATOM 555 C C . ASN A 1 72 ? 7.843 11.486 -9.766 1.00 80.44 72 ASN A C 1
ATOM 557 O O . ASN A 1 72 ? 7.664 10.341 -10.171 1.00 80.44 72 ASN A O 1
ATOM 561 N N . ASN A 1 73 ? 6.896 12.433 -9.724 1.00 77.38 73 ASN A N 1
ATOM 562 C CA . ASN A 1 73 ? 5.508 12.294 -10.193 1.00 77.38 73 ASN A CA 1
ATOM 563 C C . ASN A 1 73 ? 4.872 10.958 -9.781 1.00 77.38 73 ASN A C 1
ATOM 565 O O . ASN A 1 73 ? 4.911 9.991 -10.539 1.00 77.38 73 ASN A O 1
ATOM 569 N N . THR A 1 74 ? 4.302 10.910 -8.581 1.00 87.31 74 THR A N 1
ATOM 570 C CA . THR A 1 74 ? 3.636 9.705 -8.100 1.00 87.31 74 THR A CA 1
ATOM 571 C C . THR A 1 74 ? 2.306 9.474 -8.818 1.00 87.31 74 THR A C 1
ATOM 573 O O . THR A 1 74 ? 1.508 10.395 -8.985 1.00 87.31 74 THR A O 1
ATOM 576 N N . ASP A 1 75 ? 2.068 8.229 -9.214 1.00 91.06 75 ASP A N 1
ATOM 577 C CA . ASP A 1 75 ? 0.813 7.735 -9.771 1.00 91.06 75 ASP A CA 1
ATOM 578 C C . ASP A 1 75 ? 0.160 6.764 -8.778 1.00 91.06 75 ASP A C 1
ATOM 580 O O . ASP A 1 75 ? 0.837 6.111 -7.981 1.00 91.06 75 ASP A O 1
ATOM 584 N N . GLU A 1 76 ? -1.165 6.652 -8.819 1.00 92.31 76 GLU A N 1
ATOM 585 C CA . GLU A 1 76 ? -1.910 5.713 -7.976 1.00 92.31 76 GLU A CA 1
ATOM 586 C C . GLU A 1 76 ? -1.520 4.263 -8.326 1.00 92.31 76 GLU A C 1
ATOM 588 O O . GLU A 1 76 ? -1.515 3.861 -9.495 1.00 92.31 76 GLU A O 1
ATOM 593 N N . LEU A 1 77 ? -1.156 3.471 -7.314 1.00 93.00 77 LEU A N 1
ATOM 594 C CA . LEU A 1 77 ? -0.751 2.072 -7.488 1.00 93.00 77 LEU A CA 1
ATOM 595 C C . LEU A 1 77 ? -1.969 1.143 -7.444 1.00 93.00 77 LEU A C 1
ATOM 597 O O . LEU A 1 77 ? -2.107 0.228 -8.259 1.00 93.00 77 LEU A O 1
ATOM 601 N N . VAL A 1 78 ? -2.856 1.384 -6.481 1.00 92.56 78 VAL A N 1
ATOM 602 C CA . VAL A 1 78 ? -4.061 0.592 -6.219 1.00 92.56 78 VAL A CA 1
ATOM 603 C C . VAL A 1 78 ? -5.188 1.525 -5.789 1.00 92.56 78 VAL A C 1
ATOM 605 O O . VAL A 1 78 ? -4.952 2.505 -5.089 1.00 92.56 78 VAL A O 1
ATOM 608 N N . LEU A 1 79 ? -6.418 1.197 -6.171 1.00 88.81 79 LEU A N 1
ATOM 609 C CA . LEU A 1 79 ? -7.604 1.897 -5.700 1.00 88.81 79 LEU A CA 1
ATOM 610 C C . LEU A 1 79 ? -7.941 1.417 -4.287 1.00 88.81 79 LEU A C 1
ATOM 612 O O . LEU A 1 79 ? -8.308 0.254 -4.100 1.00 88.81 79 LEU A O 1
ATOM 616 N N . GLY A 1 80 ? -7.876 2.327 -3.318 1.00 85.75 80 GLY A N 1
ATOM 617 C CA . GLY A 1 80 ? -8.277 2.082 -1.932 1.00 85.75 80 GLY A CA 1
ATOM 618 C C . GLY A 1 80 ? -7.195 2.444 -0.919 1.00 85.75 80 GLY A C 1
ATOM 619 O O . GLY A 1 80 ? -6.003 2.299 -1.176 1.00 85.75 80 GLY A O 1
ATOM 620 N N . LEU A 1 81 ? -7.632 2.900 0.260 1.00 86.75 81 LEU A N 1
ATOM 621 C CA . LEU A 1 81 ? -6.722 3.340 1.318 1.00 86.75 81 LEU A CA 1
ATOM 622 C C . LEU A 1 81 ? -5.920 2.168 1.877 1.00 86.75 81 LEU A C 1
ATOM 624 O O . LEU A 1 81 ? -4.701 2.191 1.823 1.00 86.75 81 LEU A O 1
ATOM 628 N N . VAL A 1 82 ? -6.576 1.112 2.355 1.00 88.75 82 VAL A N 1
ATOM 629 C CA . VAL A 1 82 ? -5.903 -0.049 2.960 1.00 88.75 82 VAL A CA 1
ATOM 630 C C . VAL A 1 82 ? -6.040 -1.260 2.039 1.00 88.75 82 VAL A C 1
ATOM 632 O O . VAL A 1 82 ? -6.861 -2.150 2.262 1.00 88.75 82 VAL A O 1
ATOM 635 N N . ALA A 1 83 ? -5.258 -1.271 0.959 1.00 91.12 83 ALA A N 1
ATOM 636 C CA . ALA A 1 83 ? -5.214 -2.404 0.040 1.00 91.12 83 ALA A CA 1
ATOM 637 C C . ALA A 1 83 ? -4.551 -3.627 0.685 1.00 91.12 83 ALA A C 1
ATOM 639 O O . ALA A 1 83 ? -3.635 -3.515 1.497 1.00 91.12 83 ALA A O 1
ATOM 640 N N . THR A 1 84 ? -4.997 -4.810 0.302 1.00 91.44 84 THR A N 1
ATOM 641 C CA . THR A 1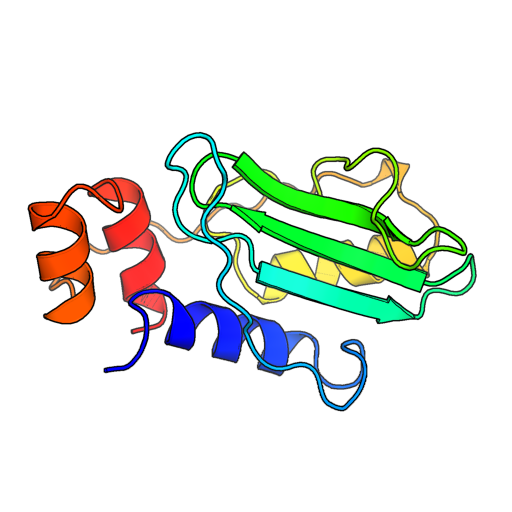 84 ? -4.433 -6.087 0.709 1.00 91.44 84 THR A CA 1
ATOM 642 C C . THR A 1 84 ? -2.983 -6.239 0.235 1.00 91.44 84 THR A C 1
ATOM 644 O O . THR A 1 84 ? -2.648 -5.838 -0.887 1.00 91.44 84 THR A O 1
ATOM 647 N N . PRO A 1 85 ? -2.111 -6.868 1.046 1.00 91.44 85 PRO A N 1
ATOM 648 C CA . PRO A 1 85 ? -0.741 -7.187 0.646 1.00 91.44 85 PRO A CA 1
ATOM 649 C C . PRO A 1 85 ? -0.644 -7.935 -0.694 1.00 91.44 85 PRO A C 1
ATOM 651 O O . PRO A 1 85 ? 0.267 -7.679 -1.485 1.00 91.44 85 PRO A O 1
ATOM 654 N N . ASP A 1 86 ? -1.613 -8.805 -0.992 1.00 91.69 86 ASP A N 1
ATOM 655 C CA . ASP A 1 86 ? -1.674 -9.555 -2.251 1.00 91.69 86 ASP A CA 1
ATOM 656 C C . ASP A 1 86 ? -1.883 -8.637 -3.467 1.00 91.69 86 ASP A C 1
ATOM 658 O O . ASP A 1 86 ? -1.219 -8.807 -4.493 1.00 91.69 86 ASP A O 1
ATOM 662 N N . ILE A 1 87 ? -2.767 -7.635 -3.365 1.00 93.25 87 ILE A N 1
ATOM 663 C CA . ILE A 1 87 ? -3.008 -6.680 -4.456 1.00 93.25 87 ILE A CA 1
ATOM 664 C C . ILE A 1 87 ? -1.825 -5.729 -4.641 1.00 93.25 87 ILE A C 1
ATOM 666 O O . ILE A 1 87 ? -1.462 -5.438 -5.782 1.00 93.25 87 ILE A O 1
ATOM 670 N N . ILE A 1 88 ? -1.163 -5.312 -3.558 1.00 92.75 88 ILE A N 1
ATOM 671 C CA . ILE A 1 88 ? 0.074 -4.519 -3.646 1.00 92.75 88 ILE A CA 1
ATOM 672 C C . ILE A 1 88 ? 1.157 -5.321 -4.374 1.00 92.75 88 ILE A C 1
ATOM 674 O O . ILE A 1 88 ? 1.771 -4.825 -5.318 1.00 92.75 88 ILE A O 1
ATOM 678 N N . THR A 1 89 ? 1.330 -6.594 -4.016 1.00 91.75 89 THR A N 1
ATOM 679 C CA . THR A 1 89 ? 2.285 -7.494 -4.678 1.00 91.75 89 THR A CA 1
ATOM 680 C C . THR A 1 89 ? 1.950 -7.677 -6.162 1.00 91.75 89 THR A C 1
ATOM 682 O O . THR A 1 89 ? 2.832 -7.610 -7.022 1.00 91.75 89 THR A O 1
ATOM 685 N N . ALA A 1 90 ? 0.668 -7.840 -6.504 1.00 92.25 90 ALA A N 1
ATOM 686 C CA . ALA A 1 90 ? 0.219 -7.919 -7.892 1.00 92.25 90 ALA A CA 1
ATOM 687 C C . ALA A 1 90 ? 0.502 -6.624 -8.679 1.00 92.25 90 ALA A C 1
ATOM 689 O O . ALA A 1 90 ? 0.944 -6.690 -9.829 1.00 92.25 90 ALA A O 1
ATOM 690 N N . ALA A 1 91 ? 0.302 -5.455 -8.064 1.00 92.62 91 ALA A N 1
ATOM 691 C CA . ALA A 1 91 ? 0.594 -4.163 -8.678 1.00 92.62 91 ALA A CA 1
ATOM 692 C C . ALA A 1 91 ? 2.101 -3.986 -8.923 1.00 92.62 91 ALA A C 1
ATOM 694 O O . ALA A 1 91 ? 2.514 -3.584 -10.013 1.00 92.62 91 ALA A O 1
ATOM 695 N N . VAL A 1 92 ? 2.938 -4.389 -7.964 1.00 91.19 92 VAL A N 1
ATOM 696 C CA . VAL A 1 92 ? 4.400 -4.411 -8.126 1.00 91.19 92 VAL A CA 1
ATOM 697 C C . VAL A 1 92 ? 4.822 -5.346 -9.259 1.00 91.19 92 VAL A C 1
ATOM 699 O O . VAL A 1 92 ? 5.671 -4.992 -10.079 1.00 91.19 92 VAL A O 1
ATOM 702 N N . HIS A 1 93 ? 4.196 -6.514 -9.395 1.00 91.12 93 HIS A N 1
ATOM 703 C CA . HIS A 1 93 ? 4.443 -7.380 -10.546 1.00 91.12 93 HIS A CA 1
ATOM 704 C C . HIS A 1 93 ? 4.055 -6.726 -11.880 1.00 91.12 93 HIS A C 1
ATOM 706 O O . HIS A 1 93 ? 4.801 -6.863 -12.854 1.00 91.12 93 HIS A O 1
ATOM 712 N N . ALA A 1 94 ? 2.958 -5.965 -11.942 1.00 90.44 94 ALA A N 1
ATOM 713 C CA . ALA A 1 94 ? 2.608 -5.201 -13.141 1.00 90.44 94 ALA A CA 1
ATOM 714 C C . ALA A 1 94 ? 3.704 -4.175 -13.496 1.00 90.44 94 ALA A C 1
ATOM 716 O O . ALA A 1 94 ? 4.136 -4.115 -14.654 1.00 90.44 94 ALA A O 1
ATOM 717 N N . LEU A 1 95 ? 4.253 -3.468 -12.499 1.00 89.25 95 LEU A N 1
ATOM 718 C CA . LEU A 1 95 ? 5.403 -2.570 -12.679 1.00 89.25 95 LEU A CA 1
ATOM 719 C C . LEU A 1 95 ? 6.639 -3.299 -13.220 1.00 89.25 95 LEU A C 1
ATOM 721 O O . LEU A 1 95 ? 7.271 -2.824 -14.166 1.00 89.25 95 LEU A O 1
ATOM 725 N N . LEU A 1 96 ? 6.952 -4.482 -12.681 1.00 87.75 96 LEU A N 1
ATOM 726 C CA . LEU A 1 96 ? 8.087 -5.306 -13.115 1.00 87.75 96 LEU A CA 1
ATOM 727 C C . LEU A 1 96 ? 7.961 -5.773 -14.568 1.00 87.75 96 LEU A C 1
ATOM 729 O O . LEU A 1 96 ? 8.954 -5.807 -15.297 1.00 87.75 96 LEU A O 1
ATOM 733 N N . THR A 1 97 ? 6.747 -6.103 -15.013 1.00 87.12 97 THR A N 1
ATOM 734 C CA . THR A 1 97 ? 6.486 -6.446 -16.424 1.00 87.12 97 THR A CA 1
ATOM 735 C C . THR A 1 97 ? 6.506 -5.228 -17.350 1.00 87.12 97 THR A C 1
ATOM 737 O O . THR A 1 97 ? 6.569 -5.371 -18.573 1.00 87.12 97 THR A O 1
ATOM 740 N N . GLY A 1 98 ? 6.516 -4.021 -16.777 1.00 79.12 98 GLY A N 1
ATOM 741 C CA . GLY A 1 98 ? 6.509 -2.768 -17.511 1.00 79.12 98 GLY A CA 1
ATOM 742 C C . GLY A 1 98 ? 5.156 -2.430 -18.136 1.00 79.12 98 GLY A C 1
ATOM 743 O O . GLY A 1 98 ? 5.123 -1.616 -19.066 1.00 79.12 98 GLY A O 1
ATOM 744 N N . ASP A 1 99 ? 4.082 -3.044 -17.640 1.00 81.50 99 ASP A N 1
ATOM 745 C CA . ASP A 1 99 ? 2.701 -2.828 -18.067 1.00 81.50 99 ASP A CA 1
ATOM 746 C C . ASP A 1 99 ? 1.963 -1.937 -17.058 1.00 81.50 99 ASP A C 1
ATOM 748 O O . ASP A 1 99 ? 0.960 -2.306 -16.450 1.00 81.50 99 ASP A O 1
ATOM 752 N N . SER A 1 100 ? 2.494 -0.730 -16.852 1.00 76.12 100 SER A N 1
ATOM 753 C CA . SER A 1 100 ? 1.902 0.260 -15.946 1.00 76.12 100 SER A CA 1
ATOM 754 C C . SER A 1 100 ? 0.510 0.727 -16.391 1.00 76.12 100 SER A C 1
ATOM 756 O O . SER A 1 100 ? -0.200 1.341 -15.608 1.00 76.12 100 SER A O 1
ATOM 758 N N . HIS A 1 101 ? 0.080 0.407 -17.617 1.00 82.12 101 HIS A N 1
ATOM 759 C CA . HIS A 1 101 ? -1.288 0.654 -18.084 1.00 82.12 101 HIS A CA 1
ATOM 760 C C . HIS A 1 101 ? -2.338 -0.211 -17.378 1.00 82.12 101 HIS A C 1
ATOM 762 O O . HIS A 1 101 ? -3.526 0.087 -17.475 1.00 82.12 101 HIS A O 1
ATOM 768 N N . LEU A 1 102 ? -1.915 -1.277 -16.695 1.00 84.12 102 LEU A N 1
ATOM 769 C CA . LEU A 1 102 ? -2.788 -2.096 -15.856 1.00 84.12 102 LEU A CA 1
ATOM 770 C C . LEU A 1 102 ? -3.042 -1.466 -14.481 1.00 84.12 102 LEU A C 1
ATOM 772 O O . LEU A 1 102 ? -3.843 -2.003 -13.724 1.00 84.12 102 LEU A O 1
ATOM 776 N N . LEU A 1 103 ? -2.367 -0.360 -14.160 1.00 89.50 103 LEU A N 1
ATOM 777 C CA . LEU A 1 103 ? -2.506 0.359 -12.900 1.00 89.50 103 LEU A CA 1
ATOM 778 C C . LEU A 1 103 ? -3.449 1.571 -13.050 1.00 89.50 103 LEU A C 1
ATOM 780 O O . LEU A 1 103 ? -3.531 2.145 -14.141 1.00 89.50 103 LEU A O 1
ATOM 784 N N . PRO A 1 104 ? -4.136 1.987 -11.971 1.00 92.25 104 PRO A N 1
ATOM 785 C CA . PRO A 1 104 ? -4.169 1.336 -10.658 1.00 92.25 104 PRO A CA 1
ATOM 786 C C . PRO A 1 104 ? -4.974 0.028 -10.673 1.00 92.25 104 PRO A C 1
ATOM 788 O O . PRO A 1 104 ? -5.978 -0.097 -11.379 1.00 92.25 104 PRO A O 1
ATOM 791 N N . LEU A 1 105 ? -4.557 -0.954 -9.866 1.00 92.12 105 LEU A N 1
ATOM 792 C CA . LEU A 1 105 ? -5.368 -2.158 -9.648 1.00 92.12 105 LEU A CA 1
ATOM 793 C C . LEU A 1 105 ? -6.544 -1.853 -8.721 1.00 92.12 105 LEU A C 1
ATOM 795 O O . LEU A 1 105 ? -6.425 -1.068 -7.788 1.00 92.12 105 LEU A O 1
ATOM 799 N N . SER A 1 106 ? -7.686 -2.498 -8.946 1.00 88.94 106 SER A N 1
ATOM 800 C CA . SER A 1 106 ? -8.812 -2.425 -8.010 1.00 88.94 106 SER A CA 1
ATOM 801 C C . SER A 1 106 ? -8.678 -3.501 -6.942 1.00 88.94 106 SER A C 1
ATOM 803 O O . SER A 1 106 ? -8.651 -4.686 -7.278 1.00 88.94 106 SER A O 1
ATOM 805 N N . ASP A 1 107 ? -8.656 -3.097 -5.675 1.00 82.12 107 ASP A N 1
ATOM 806 C CA . ASP A 1 107 ? -8.798 -4.022 -4.559 1.00 82.12 107 ASP A CA 1
ATOM 807 C C . ASP A 1 107 ? -10.267 -4.067 -4.109 1.00 82.12 107 ASP A C 1
ATOM 809 O O . ASP A 1 107 ? -10.819 -3.027 -3.729 1.00 82.12 107 ASP A O 1
ATOM 813 N N . PRO A 1 108 ? -10.940 -5.230 -4.126 1.00 69.69 108 PRO A N 1
ATOM 814 C CA . PRO A 1 108 ? -12.146 -5.416 -3.337 1.00 69.69 108 PRO A CA 1
ATOM 815 C C . PRO A 1 108 ? -11.734 -5.502 -1.861 1.00 69.69 108 PRO A C 1
ATOM 817 O O . PRO A 1 108 ? -11.769 -6.585 -1.278 1.00 69.69 108 PRO A O 1
ATOM 820 N N . ALA A 1 109 ? -11.301 -4.368 -1.296 1.00 66.81 109 ALA A N 1
ATOM 821 C CA . ALA A 1 109 ? -10.751 -4.273 0.049 1.00 66.81 109 ALA A CA 1
ATOM 822 C C . ALA A 1 109 ? -11.601 -5.081 1.044 1.00 66.81 109 ALA A C 1
ATOM 824 O O . ALA A 1 109 ? -12.833 -5.110 0.906 1.00 66.81 109 ALA A O 1
ATOM 825 N N . PRO A 1 110 ? -10.979 -5.740 2.037 1.00 67.75 110 PRO A N 1
ATOM 826 C CA . PRO A 1 110 ? -11.709 -6.569 2.983 1.00 67.75 110 PRO A CA 1
ATOM 827 C C . PRO A 1 110 ? -12.837 -5.761 3.628 1.00 67.75 110 PRO A C 1
ATOM 829 O O . PRO A 1 110 ? -12.660 -4.587 3.971 1.00 67.75 110 PRO A O 1
ATOM 832 N N . GLU A 1 111 ? -14.012 -6.384 3.773 1.00 67.31 111 GLU A N 1
ATOM 833 C CA . GLU A 1 111 ? -15.112 -5.744 4.488 1.00 67.31 111 GLU A CA 1
ATOM 834 C C . GLU A 1 111 ? -14.637 -5.412 5.910 1.00 67.31 111 GLU A C 1
ATOM 836 O O . GLU A 1 111 ? -14.128 -6.303 6.598 1.00 67.31 111 GLU A O 1
ATOM 841 N N . PRO A 1 112 ? -14.773 -4.153 6.362 1.00 65.50 112 PRO A N 1
ATOM 842 C CA . PRO A 1 112 ? -14.300 -3.758 7.676 1.00 65.50 112 PRO A CA 1
ATOM 843 C C . PRO A 1 112 ? -15.059 -4.543 8.746 1.00 65.50 112 PRO A C 1
ATOM 845 O O . PRO A 1 112 ? -16.264 -4.367 8.940 1.00 65.50 112 PRO A O 1
ATOM 848 N N . THR A 1 113 ? -14.354 -5.410 9.465 1.00 61.41 113 THR A N 1
ATOM 849 C CA . THR A 1 113 ? -14.902 -6.082 10.640 1.00 61.41 113 THR A CA 1
ATOM 850 C C . THR A 1 113 ? -14.649 -5.205 11.854 1.00 61.41 113 THR A C 1
ATOM 852 O O . THR A 1 113 ? -13.546 -5.168 12.387 1.00 61.41 113 THR A O 1
ATOM 855 N N . ALA A 1 114 ? -15.690 -4.502 12.301 1.00 56.78 114 ALA A N 1
ATOM 856 C CA . ALA A 1 114 ? -15.646 -3.582 13.440 1.00 56.78 114 ALA A CA 1
ATOM 857 C C . ALA A 1 114 ? -15.454 -4.266 14.813 1.00 56.78 114 ALA A C 1
ATOM 859 O O . ALA A 1 114 ? -15.503 -3.594 15.848 1.00 56.78 114 ALA A O 1
ATOM 860 N N . ASP A 1 115 ? -15.269 -5.587 14.850 1.00 59.03 115 ASP A N 1
ATOM 861 C CA . ASP A 1 115 ? -15.191 -6.351 16.089 1.00 59.03 115 ASP A CA 1
ATOM 862 C C . ASP A 1 115 ? -13.796 -6.210 16.720 1.00 59.03 115 ASP A C 1
ATOM 864 O O . ASP A 1 115 ? -12.922 -7.058 16.588 1.00 59.03 115 ASP A O 1
ATOM 868 N N . GLN A 1 116 ? -13.670 -5.095 17.449 1.00 69.25 116 GLN A N 1
ATOM 869 C CA . GLN A 1 116 ? -12.587 -4.643 18.327 1.00 69.25 116 GLN A CA 1
ATOM 870 C C . GLN A 1 116 ? -11.324 -4.128 17.631 1.00 69.25 116 GLN A C 1
ATOM 872 O O . GLN A 1 116 ? -10.353 -4.847 17.422 1.00 69.25 116 GLN A O 1
ATOM 877 N N . LEU A 1 117 ? -11.306 -2.806 17.412 1.00 85.38 117 LEU A N 1
ATOM 878 C CA . LEU A 1 117 ? -10.062 -2.053 17.256 1.00 85.38 117 LEU A CA 1
ATOM 879 C C . LEU A 1 117 ? -9.102 -2.409 18.398 1.00 85.38 117 LEU A C 1
ATOM 881 O O . LEU A 1 117 ? -9.501 -2.458 19.569 1.00 85.38 117 LEU A O 1
ATOM 885 N N . THR A 1 118 ? -7.829 -2.609 18.070 1.00 88.38 118 THR A N 1
ATOM 886 C CA . THR A 1 118 ? -6.784 -2.712 19.089 1.00 88.38 118 THR A CA 1
ATOM 887 C C . THR A 1 118 ? -6.677 -1.395 19.870 1.00 88.38 118 THR A C 1
ATOM 889 O O . THR A 1 118 ? -7.093 -0.345 19.370 1.00 88.38 118 THR A O 1
ATOM 892 N N . PRO A 1 119 ? -6.120 -1.398 21.096 1.00 89.19 119 PRO A N 1
ATOM 893 C CA . PRO A 1 119 ? -5.967 -0.172 21.881 1.00 89.19 119 PRO A CA 1
ATOM 894 C C . PRO A 1 119 ? -5.219 0.951 21.149 1.00 89.19 119 PRO A C 1
ATOM 896 O O . PRO A 1 119 ? -5.550 2.119 21.339 1.00 89.19 119 PRO A O 1
ATOM 899 N N . ASP A 1 120 ? -4.245 0.611 20.301 1.00 88.12 120 ASP A N 1
ATOM 900 C CA . ASP A 1 120 ? -3.495 1.598 19.520 1.00 88.12 120 ASP A CA 1
ATOM 901 C C . ASP A 1 120 ? -4.332 2.199 18.383 1.00 88.12 120 ASP A C 1
ATOM 903 O O . ASP A 1 120 ? -4.323 3.416 18.215 1.00 88.12 120 ASP A O 1
ATOM 907 N N . LEU A 1 121 ? -5.131 1.391 17.674 1.00 88.94 121 LEU A N 1
ATOM 908 C CA . LEU A 1 121 ? -6.073 1.894 16.664 1.00 88.94 121 LEU A CA 1
ATOM 909 C C . LEU A 1 121 ? -7.188 2.739 17.294 1.00 88.94 121 LEU A C 1
ATOM 911 O O . LEU A 1 121 ? -7.548 3.782 16.758 1.00 88.94 121 LEU A O 1
ATOM 915 N N . ALA A 1 122 ? -7.719 2.324 18.448 1.00 90.31 122 ALA A N 1
ATOM 916 C CA . ALA A 1 122 ? -8.729 3.094 19.173 1.00 90.31 122 ALA A CA 1
ATOM 917 C C . ALA A 1 122 ? -8.193 4.470 19.602 1.00 90.31 122 ALA A C 1
ATOM 919 O O . ALA A 1 122 ? -8.868 5.479 19.413 1.00 90.31 122 ALA A O 1
ATOM 920 N N . ARG A 1 123 ? -6.959 4.518 20.118 1.00 89.31 123 ARG A N 1
ATOM 921 C CA . ARG A 1 123 ? -6.295 5.767 20.503 1.00 89.31 123 ARG A CA 1
ATOM 922 C C . ARG A 1 123 ? -6.023 6.676 19.301 1.00 89.31 123 ARG A C 1
ATOM 924 O O . ARG A 1 123 ? -6.313 7.861 19.389 1.00 89.31 123 ARG A O 1
ATOM 931 N N . ALA A 1 124 ? -5.558 6.125 18.180 1.00 86.88 124 ALA A N 1
ATOM 932 C CA . ALA A 1 124 ? -5.324 6.894 16.954 1.00 86.88 124 ALA A CA 1
ATOM 933 C C . ALA A 1 124 ? -6.616 7.543 16.414 1.00 86.88 124 ALA A C 1
ATOM 935 O O . ALA A 1 124 ? -6.596 8.673 15.932 1.00 86.88 124 ALA A O 1
ATOM 936 N N . VAL A 1 125 ? -7.762 6.866 16.554 1.00 89.56 125 VAL A N 1
ATOM 937 C CA . VAL A 1 125 ? -9.073 7.448 16.220 1.00 89.56 125 VAL A CA 1
ATOM 938 C C . VAL A 1 125 ? -9.470 8.566 17.192 1.00 89.56 125 VAL A C 1
ATOM 940 O O . VAL A 1 125 ? -9.981 9.598 16.764 1.00 89.56 125 VAL A O 1
ATOM 943 N N . GLU A 1 126 ? -9.249 8.385 18.498 1.00 90.06 126 GLU A N 1
ATOM 944 C CA . GLU A 1 126 ? -9.547 9.409 19.515 1.00 90.06 126 GLU A CA 1
ATOM 945 C C . GLU A 1 126 ? -8.684 10.671 19.359 1.00 90.06 126 GLU A C 1
ATOM 947 O O . GLU A 1 126 ? -9.167 11.781 19.595 1.00 90.06 126 GLU A O 1
ATOM 952 N N . GLU A 1 127 ? -7.424 10.501 18.954 1.00 88.06 127 GLU A N 1
ATOM 953 C CA . GLU A 1 127 ? -6.457 11.578 18.710 1.00 88.06 127 GLU A CA 1
ATOM 954 C C . GLU A 1 127 ? -6.707 12.294 17.366 1.00 88.06 127 GLU A C 1
ATOM 956 O O . GLU A 1 127 ? -6.287 13.438 17.191 1.00 88.06 127 GLU A O 1
ATOM 961 N N . GLY A 1 128 ? -7.501 11.687 16.474 1.00 83.62 128 GLY A N 1
ATOM 962 C CA . GLY A 1 128 ? -7.863 12.243 15.169 1.00 83.62 128 GLY A CA 1
ATOM 963 C C . GLY A 1 128 ? -6.832 11.977 14.074 1.00 83.62 128 GLY A C 1
ATOM 964 O O . GLY A 1 128 ? -6.920 12.591 13.012 1.00 83.62 128 GLY A O 1
ATOM 965 N N . ASP A 1 129 ? -5.889 11.068 14.321 1.00 81.75 129 ASP A N 1
ATOM 966 C CA . ASP A 1 129 ? -4.837 10.704 13.373 1.00 81.75 129 ASP A CA 1
ATOM 967 C C . ASP A 1 129 ? -5.419 9.940 12.179 1.00 81.75 129 ASP A C 1
ATOM 969 O O . ASP A 1 129 ? -5.051 10.208 11.038 1.00 81.75 129 ASP A O 1
ATOM 973 N N . ILE A 1 130 ? -6.373 9.036 12.439 1.00 84.56 130 ILE A N 1
ATOM 974 C CA . ILE A 1 130 ? -7.073 8.230 11.428 1.00 84.56 130 ILE A CA 1
ATOM 975 C C . ILE A 1 130 ? -8.587 8.256 11.637 1.00 84.56 130 ILE A C 1
ATOM 977 O O . ILE A 1 130 ? -9.085 8.371 12.759 1.00 84.56 130 ILE A O 1
ATOM 981 N N . ASP A 1 131 ? -9.348 8.093 10.555 1.00 86.25 131 ASP A N 1
ATOM 982 C CA . ASP A 1 131 ? -10.796 7.936 10.647 1.00 86.25 131 ASP A CA 1
ATOM 983 C C . ASP A 1 131 ? -11.199 6.495 11.020 1.00 86.25 131 ASP A C 1
ATOM 985 O O . ASP A 1 131 ? -10.452 5.529 10.841 1.00 86.25 131 ASP A O 1
ATOM 989 N N . HIS A 1 132 ? -12.428 6.335 11.516 1.00 87.00 132 HIS A N 1
ATOM 990 C CA . HIS A 1 132 ? -12.967 5.035 11.929 1.00 87.00 132 HIS A CA 1
ATOM 991 C C . HIS A 1 132 ? -12.961 3.972 10.819 1.00 87.00 132 HIS A C 1
ATOM 993 O O . HIS A 1 132 ? -12.833 2.787 11.127 1.00 87.00 132 HIS A O 1
ATOM 999 N N . THR A 1 133 ? -13.130 4.362 9.553 1.00 86.69 133 THR A N 1
ATOM 1000 C CA . THR A 1 133 ? -13.158 3.433 8.414 1.00 86.69 133 THR A CA 1
ATOM 1001 C C . THR A 1 133 ? -11.771 2.862 8.178 1.00 86.69 133 THR A C 1
ATOM 1003 O O . THR A 1 133 ? -11.620 1.644 8.120 1.00 86.69 133 THR A O 1
ATOM 1006 N N . THR A 1 134 ? -10.760 3.731 8.120 1.00 87.06 134 THR A N 1
ATOM 1007 C CA . THR A 1 134 ? -9.356 3.331 7.971 1.00 87.06 134 THR A CA 1
ATOM 1008 C C . THR A 1 134 ? -8.919 2.449 9.140 1.00 87.06 134 THR A C 1
ATOM 1010 O O . THR A 1 134 ? -8.369 1.370 8.926 1.00 87.06 134 THR A O 1
ATOM 1013 N N . ALA A 1 135 ? -9.264 2.825 10.377 1.00 88.38 135 ALA A N 1
ATOM 1014 C CA . ALA A 1 135 ? -8.973 2.014 11.559 1.00 88.38 135 ALA A CA 1
ATOM 1015 C C . ALA A 1 135 ? -9.607 0.611 11.495 1.00 88.38 135 ALA A C 1
ATOM 1017 O O . ALA A 1 135 ? -8.962 -0.376 11.846 1.00 88.38 135 ALA A O 1
ATOM 1018 N N . ALA A 1 136 ? -10.852 0.505 11.019 1.00 87.81 136 ALA A N 1
ATOM 1019 C CA . ALA A 1 136 ? -11.554 -0.772 10.883 1.00 87.81 136 ALA A CA 1
ATOM 1020 C C . ALA A 1 136 ? -11.020 -1.652 9.738 1.00 87.81 136 ALA A C 1
ATOM 1022 O O . ALA A 1 136 ? -11.188 -2.869 9.762 1.00 87.81 136 ALA A O 1
ATOM 1023 N N . GLN A 1 137 ? -10.388 -1.061 8.723 1.00 87.50 137 GLN A N 1
ATOM 1024 C CA . GLN A 1 137 ? -9.675 -1.826 7.699 1.00 87.50 137 GLN A CA 1
ATOM 1025 C C . GLN A 1 137 ? -8.321 -2.317 8.224 1.00 87.50 137 GLN A C 1
ATOM 1027 O O . GLN A 1 137 ? -7.964 -3.479 8.031 1.00 87.50 137 GLN A O 1
ATOM 1032 N N . LEU A 1 138 ? -7.591 -1.458 8.942 1.00 87.56 138 LEU A N 1
ATOM 1033 C CA . LEU A 1 138 ? -6.305 -1.800 9.555 1.00 87.56 138 LEU A CA 1
ATOM 1034 C C . LEU A 1 138 ? -6.431 -2.889 10.624 1.00 87.56 138 LEU A C 1
ATOM 1036 O O . LEU A 1 138 ? -5.517 -3.699 10.765 1.00 87.56 138 LEU A O 1
ATOM 1040 N N . SER A 1 139 ? -7.564 -2.977 11.330 1.00 88.38 139 SER A N 1
ATOM 1041 C CA . SER A 1 139 ? -7.783 -4.017 12.344 1.00 88.38 139 SER A CA 1
ATOM 1042 C C . SER A 1 139 ? -7.763 -5.444 11.793 1.00 88.38 139 SER A C 1
ATOM 1044 O O . SER A 1 139 ? -7.634 -6.380 12.572 1.00 88.38 139 SER A O 1
ATOM 1046 N N . TYR A 1 140 ? -7.849 -5.636 10.472 1.00 86.56 140 TYR A N 1
ATOM 1047 C CA . TYR A 1 140 ? -7.644 -6.949 9.853 1.00 86.56 140 TYR A CA 1
ATOM 1048 C C . TYR A 1 140 ? -6.214 -7.489 10.056 1.00 86.56 140 TYR A C 1
ATOM 1050 O O . TYR A 1 140 ? -6.007 -8.702 10.051 1.00 86.56 140 TYR A O 1
ATOM 1058 N N . TYR A 1 141 ? -5.235 -6.599 10.234 1.00 84.44 141 TYR A N 1
ATOM 1059 C CA . TYR A 1 141 ? -3.811 -6.935 10.334 1.00 84.44 141 TYR A CA 1
ATOM 1060 C C . TYR A 1 141 ? -3.267 -6.856 11.768 1.00 84.44 141 TYR A C 1
ATOM 1062 O O . TYR A 1 141 ? -2.071 -7.056 11.959 1.00 84.44 141 TYR A O 1
ATOM 1070 N N . ALA A 1 142 ? -4.117 -6.532 12.748 1.00 76.44 142 ALA A N 1
ATOM 1071 C CA . ALA A 1 142 ? -3.727 -6.169 14.110 1.00 76.44 142 ALA A CA 1
ATOM 1072 C C . ALA A 1 142 ? -3.808 -7.320 15.132 1.00 76.44 142 ALA A C 1
ATOM 1074 O O . ALA A 1 142 ? -4.514 -8.323 14.877 1.00 76.44 142 ALA A O 1
#

Secondary structure (DSSP, 8-state):
---TTHHHHHHHHHHHGGGB-TT-----EE-TTS-EEEEEEEEEETTEEEEEEEETTTEEEEEEE-TTS-EEEEEE-EESSS--HHHHHHHHHHHHHT-GGGPSEEP-------S---HHHHHHHHHTSS-HHHHHHHGGG-

Radius of gyration: 14.86 Å; chains: 1; bounding box: 35×30×40 Å